Protein AF-A0A438FUY3-F1 (afdb_monomer_lite)

Foldseek 3Di:
DDPPPPPPPPPQPFDKDKDFPDDPCVVVQQVCCVPPPVSVVQVVCVVVVNRPADWDQDPSFIDHPNHGDDPPPDPSVVVVVVCVVVTDMDIDTDGD

Structure (mmCIF, N/CA/C/O backbone):
data_AF-A0A438FUY3-F1
#
_entry.id   AF-A0A438FUY3-F1
#
loop_
_atom_site.group_PDB
_atom_site.id
_atom_site.type_symbol
_atom_site.label_atom_id
_atom_site.label_alt_id
_atom_site.label_comp_id
_atom_site.label_asym_id
_atom_site.label_entity_id
_atom_site.label_seq_id
_atom_site.pdbx_PDB_ins_code
_atom_site.Cartn_x
_atom_site.Cartn_y
_atom_site.Cartn_z
_atom_site.occupancy
_atom_site.B_iso_or_equiv
_atom_site.auth_seq_id
_atom_site.auth_comp_id
_atom_site.auth_asym_id
_atom_site.auth_atom_id
_atom_site.pdbx_PDB_model_num
ATOM 1 N N . MET A 1 1 ? 26.813 -55.750 -17.416 1.00 43.44 1 MET A N 1
ATOM 2 C CA . MET A 1 1 ? 26.535 -54.726 -16.386 1.00 43.44 1 MET A CA 1
ATOM 3 C C . MET A 1 1 ? 26.928 -53.378 -16.982 1.00 43.44 1 MET A C 1
ATOM 5 O O . MET A 1 1 ? 28.089 -53.008 -16.925 1.00 43.44 1 MET A O 1
ATOM 9 N N . ALA A 1 2 ? 26.013 -52.725 -17.702 1.00 43.62 2 ALA A N 1
ATOM 10 C CA . ALA A 1 2 ? 26.287 -51.454 -18.373 1.00 43.62 2 ALA A CA 1
ATOM 11 C C . ALA A 1 2 ? 25.676 -50.331 -17.532 1.00 43.62 2 ALA A C 1
ATOM 13 O O . ALA A 1 2 ? 24.459 -50.159 -17.509 1.00 43.62 2 ALA A O 1
ATOM 14 N N . ALA A 1 3 ? 26.521 -49.614 -16.793 1.00 47.91 3 ALA A N 1
ATOM 15 C CA . ALA A 1 3 ? 26.140 -48.376 -16.137 1.00 47.91 3 ALA A CA 1
ATOM 16 C C . ALA A 1 3 ? 25.963 -47.306 -17.223 1.00 47.91 3 ALA A C 1
ATOM 18 O O . ALA A 1 3 ? 26.924 -46.667 -17.645 1.00 47.91 3 ALA A O 1
ATOM 19 N N . TYR A 1 4 ? 24.734 -47.141 -17.711 1.00 54.22 4 TYR A N 1
ATOM 20 C CA . TYR A 1 4 ? 24.353 -45.953 -18.467 1.00 54.22 4 TYR A CA 1
ATOM 21 C C . TYR A 1 4 ? 24.340 -44.772 -17.495 1.00 54.22 4 TYR A C 1
ATOM 23 O O . TYR A 1 4 ? 23.332 -44.466 -16.859 1.00 54.22 4 TYR A O 1
ATOM 31 N N . ALA A 1 5 ? 25.501 -44.138 -17.340 1.00 55.50 5 ALA A N 1
ATOM 32 C CA . ALA A 1 5 ? 25.616 -42.837 -16.715 1.00 55.50 5 ALA A CA 1
ATOM 33 C C . ALA A 1 5 ? 24.833 -41.842 -17.581 1.00 55.50 5 ALA A C 1
ATOM 35 O O . ALA A 1 5 ? 25.273 -41.456 -18.664 1.00 55.50 5 ALA A O 1
ATOM 36 N N . LEU A 1 6 ? 23.637 -41.469 -17.125 1.00 54.59 6 LEU A N 1
ATOM 37 C CA . LEU A 1 6 ? 22.903 -40.327 -17.652 1.00 54.59 6 LEU A CA 1
ATOM 38 C C . LEU A 1 6 ? 23.790 -39.095 -17.462 1.00 54.59 6 LEU A C 1
ATOM 40 O O . LEU A 1 6 ? 23.858 -38.528 -16.373 1.00 54.59 6 LEU A O 1
ATOM 44 N N . SER A 1 7 ? 24.497 -38.713 -18.526 1.00 52.00 7 SER A N 1
ATOM 45 C CA . SER A 1 7 ? 25.116 -37.402 -18.657 1.00 52.00 7 SER A CA 1
ATOM 46 C C . SER A 1 7 ? 24.005 -36.377 -18.456 1.00 52.00 7 SER A C 1
ATOM 48 O O . SER A 1 7 ? 23.187 -36.135 -19.345 1.00 52.00 7 SER A O 1
ATOM 50 N N . ARG A 1 8 ? 23.933 -35.808 -17.248 1.00 59.22 8 ARG A N 1
ATOM 51 C CA . ARG A 1 8 ? 23.283 -34.523 -17.052 1.00 59.22 8 ARG A CA 1
ATOM 52 C C . ARG A 1 8 ? 24.106 -33.581 -17.914 1.00 59.22 8 ARG A C 1
ATOM 54 O O . ARG A 1 8 ? 25.215 -33.217 -17.544 1.00 59.22 8 ARG A O 1
ATOM 61 N N . LYS A 1 9 ? 23.611 -33.255 -19.110 1.00 55.16 9 LYS A N 1
ATOM 62 C CA . LYS A 1 9 ? 23.963 -31.963 -19.678 1.00 55.16 9 LYS A CA 1
ATOM 63 C C . LYS A 1 9 ? 23.539 -30.994 -18.597 1.00 55.16 9 LYS A C 1
ATOM 65 O O . LYS A 1 9 ? 22.343 -30.896 -18.326 1.00 55.16 9 LYS A O 1
ATOM 70 N N . ASP A 1 10 ? 24.510 -30.369 -17.950 1.00 54.56 10 ASP A N 1
ATOM 71 C CA . ASP A 1 10 ? 24.280 -29.113 -17.275 1.00 54.56 10 ASP A CA 1
ATOM 72 C C . ASP A 1 10 ? 23.652 -28.215 -18.340 1.00 54.56 10 ASP A C 1
ATOM 74 O O . ASP A 1 10 ? 24.321 -27.614 -19.180 1.00 54.56 10 ASP A O 1
ATOM 78 N N . THR A 1 11 ? 22.322 -28.202 -18.395 1.00 55.12 11 THR A N 1
ATOM 79 C CA . THR A 1 11 ? 21.594 -27.042 -18.864 1.00 55.12 11 THR A CA 1
ATOM 80 C C . THR A 1 11 ? 22.005 -25.977 -17.876 1.00 55.12 11 THR A C 1
ATOM 82 O O . THR A 1 11 ? 21.365 -25.845 -16.837 1.00 55.12 11 THR A O 1
ATOM 85 N N . GLN A 1 12 ? 23.134 -25.318 -18.157 1.00 61.25 12 GLN A N 1
ATOM 86 C CA . GLN A 1 12 ? 23.532 -24.068 -17.539 1.00 61.25 12 GLN A CA 1
ATOM 87 C C . GLN A 1 12 ? 22.291 -23.187 -17.622 1.00 61.25 12 GLN A C 1
ATOM 89 O O . GLN A 1 12 ? 21.921 -22.692 -18.694 1.00 61.25 12 GLN A O 1
ATOM 94 N N . GLY A 1 13 ? 21.538 -23.152 -16.526 1.00 59.94 13 GLY A N 1
ATOM 95 C CA . GLY A 1 13 ? 20.285 -22.437 -16.457 1.00 59.94 13 GLY A CA 1
ATOM 96 C C . GLY A 1 13 ? 20.662 -20.979 -16.555 1.00 59.94 13 GLY A C 1
ATOM 97 O O . GLY A 1 13 ? 21.242 -20.441 -15.621 1.00 59.94 13 GLY A O 1
ATOM 98 N N . LYS A 1 14 ? 20.398 -20.347 -17.699 1.00 65.12 14 LYS A N 1
ATOM 99 C CA . LYS A 1 14 ? 20.611 -18.908 -17.833 1.00 65.12 14 LYS A CA 1
ATOM 100 C C . LYS A 1 14 ? 19.735 -18.225 -16.792 1.00 65.12 14 LYS A C 1
ATOM 102 O O . LYS A 1 14 ? 18.508 -18.261 -16.896 1.00 65.12 14 LYS A O 1
ATOM 107 N N . PHE A 1 15 ? 20.366 -17.655 -15.771 1.00 70.81 15 PHE A N 1
ATOM 108 C CA . PHE A 1 15 ? 19.661 -16.909 -14.748 1.00 70.81 15 PHE A CA 1
ATOM 109 C C . PHE A 1 15 ? 19.376 -15.517 -15.302 1.00 70.81 15 PHE A C 1
ATOM 111 O O . PHE A 1 15 ? 20.287 -14.760 -15.650 1.00 70.81 15 PHE A O 1
ATOM 118 N N . ASN A 1 16 ? 18.093 -15.192 -15.414 1.00 74.56 16 ASN A N 1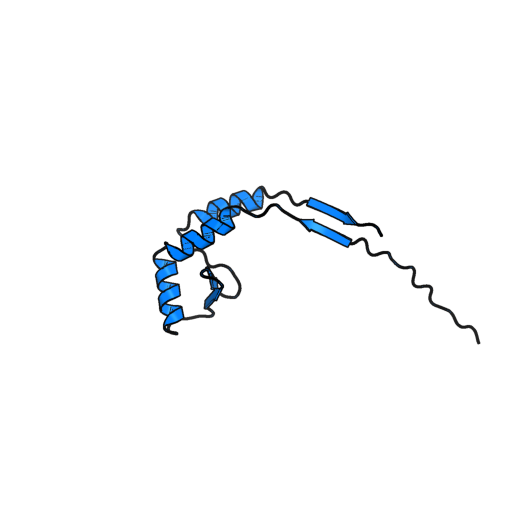
ATOM 119 C CA . ASN A 1 16 ? 17.660 -13.876 -15.846 1.00 74.56 16 ASN A CA 1
ATOM 120 C C . ASN A 1 16 ? 17.378 -13.054 -14.598 1.00 74.56 16 ASN A C 1
ATOM 122 O O . ASN A 1 16 ? 16.458 -13.372 -13.847 1.00 74.56 16 ASN A O 1
ATOM 126 N N . ALA A 1 17 ? 18.143 -11.987 -14.388 1.00 80.19 17 ALA A N 1
ATOM 127 C CA . ALA A 1 17 ? 17.760 -10.986 -13.407 1.00 80.19 17 ALA A CA 1
ATOM 128 C C . ALA A 1 17 ? 16.856 -9.957 -14.080 1.00 80.19 17 ALA A C 1
ATOM 130 O O . ALA A 1 17 ? 17.179 -9.436 -15.153 1.00 80.19 17 ALA A O 1
ATOM 131 N N . VAL A 1 18 ? 15.739 -9.673 -13.423 1.00 79.31 18 VAL A N 1
ATOM 132 C CA . VAL A 1 18 ? 14.794 -8.634 -13.810 1.00 79.31 18 VAL A CA 1
ATOM 133 C C . VAL A 1 18 ? 14.909 -7.524 -12.779 1.00 79.31 18 VAL A C 1
ATOM 135 O O . VAL A 1 18 ? 14.744 -7.775 -11.586 1.00 79.31 18 VAL A O 1
ATOM 138 N N . SER A 1 19 ? 15.218 -6.311 -13.223 1.00 81.75 19 SER A N 1
ATOM 139 C CA . SER A 1 19 ? 15.247 -5.143 -12.347 1.00 81.75 19 SER A CA 1
ATOM 140 C C . SER A 1 19 ? 14.522 -3.959 -12.974 1.00 81.75 19 SER A C 1
ATOM 142 O O . SER A 1 19 ? 14.471 -3.789 -14.196 1.00 81.75 19 SER A O 1
ATOM 144 N N . SER A 1 20 ? 13.957 -3.131 -12.105 1.00 78.56 20 SER A N 1
ATOM 145 C CA . SER A 1 20 ? 13.375 -1.837 -12.434 1.00 78.56 20 SER A CA 1
ATOM 146 C C . SER A 1 20 ? 13.944 -0.781 -11.484 1.00 78.56 20 SER A C 1
ATOM 148 O O . SER A 1 20 ? 14.399 -1.124 -10.387 1.00 78.56 20 SER A O 1
ATOM 150 N N . PRO A 1 21 ? 13.923 0.502 -11.872 1.00 83.12 21 PRO A N 1
ATOM 151 C CA . PRO A 1 21 ? 14.119 1.590 -10.923 1.00 83.12 21 PRO A CA 1
ATOM 152 C C . PRO A 1 21 ? 13.141 1.476 -9.747 1.00 83.12 21 PRO A C 1
ATOM 154 O O . PRO A 1 21 ? 12.025 0.971 -9.913 1.00 83.12 21 PRO A O 1
ATOM 157 N N . LEU A 1 22 ? 13.562 1.946 -8.569 1.00 82.12 22 LEU A N 1
ATOM 158 C CA . LEU A 1 22 ? 12.670 2.061 -7.419 1.00 82.12 22 LEU A CA 1
ATOM 159 C C . LEU A 1 22 ? 11.584 3.103 -7.746 1.00 82.12 22 LEU A C 1
ATOM 161 O O . LEU A 1 22 ? 11.949 4.231 -8.087 1.00 82.12 22 LEU A O 1
ATOM 165 N N . PRO A 1 23 ? 10.286 2.762 -7.668 1.00 85.00 23 PRO A N 1
ATOM 166 C CA . PRO A 1 23 ? 9.231 3.708 -8.003 1.00 85.00 23 PRO A CA 1
ATOM 167 C C . PRO A 1 23 ? 9.146 4.840 -6.980 1.00 85.00 23 PRO A C 1
ATOM 169 O O . PRO A 1 23 ? 9.165 4.594 -5.772 1.00 85.00 23 PRO A O 1
ATOM 172 N N . GLN A 1 24 ? 9.012 6.078 -7.455 1.00 84.81 24 GLN A N 1
ATOM 173 C CA . GLN A 1 24 ? 8.991 7.254 -6.582 1.00 84.81 24 GLN A CA 1
ATOM 174 C C . GLN A 1 24 ? 7.713 7.317 -5.734 1.00 84.81 24 GLN A C 1
ATOM 176 O O . GLN A 1 24 ? 7.750 7.732 -4.576 1.00 84.81 24 GLN A O 1
ATOM 181 N N . TRP A 1 25 ? 6.590 6.834 -6.272 1.00 87.81 25 TRP A N 1
ATOM 182 C CA . TRP A 1 25 ? 5.310 6.807 -5.561 1.00 87.81 25 TRP A CA 1
ATOM 183 C C . TRP A 1 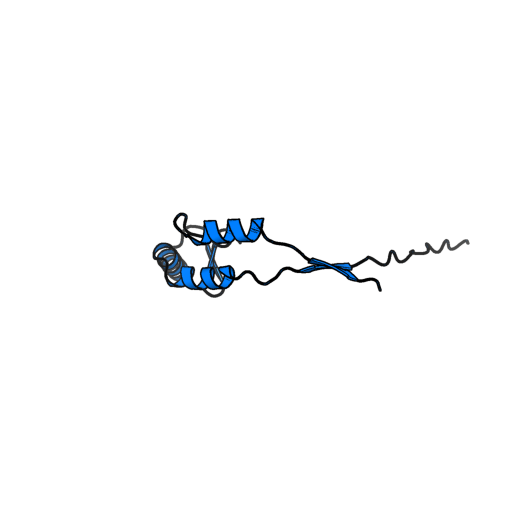25 ? 5.312 5.922 -4.311 1.00 87.81 25 TRP A C 1
ATOM 185 O O . TRP A 1 25 ? 4.410 6.052 -3.487 1.00 87.81 25 TRP A O 1
ATOM 195 N N . LEU A 1 26 ? 6.306 5.046 -4.119 1.00 86.44 26 LEU A N 1
ATOM 196 C CA . LEU A 1 26 ? 6.382 4.201 -2.926 1.00 86.44 26 LEU A CA 1
ATOM 197 C C . LEU A 1 26 ? 6.537 5.036 -1.646 1.00 86.44 26 LEU A C 1
ATOM 199 O O . LEU A 1 26 ? 5.921 4.734 -0.626 1.00 86.44 26 LEU A O 1
ATOM 203 N N . GLU A 1 27 ? 7.316 6.118 -1.699 1.00 88.81 27 GLU A N 1
ATOM 204 C CA . GLU A 1 27 ? 7.431 7.058 -0.580 1.00 88.81 27 GLU A CA 1
ATOM 205 C C . GLU A 1 27 ? 6.128 7.839 -0.380 1.00 88.81 27 GLU A C 1
ATOM 207 O O . GLU A 1 27 ? 5.681 8.038 0.750 1.00 88.81 27 GLU A O 1
ATOM 212 N N . SER A 1 28 ? 5.459 8.202 -1.476 1.00 92.44 28 SER A N 1
ATOM 213 C CA . SER A 1 28 ? 4.170 8.893 -1.431 1.00 92.44 28 SER A CA 1
ATOM 214 C C . SER A 1 28 ? 3.078 8.059 -0.754 1.00 92.44 28 SER A C 1
ATOM 216 O O . SER A 1 28 ? 2.264 8.624 -0.029 1.00 92.44 28 SER A O 1
ATOM 218 N N . ILE A 1 29 ? 3.098 6.727 -0.902 1.00 92.88 29 ILE A N 1
ATOM 219 C CA . ILE A 1 29 ? 2.185 5.819 -0.185 1.00 92.88 29 ILE A CA 1
ATOM 220 C C . ILE A 1 29 ? 2.378 5.931 1.332 1.00 92.88 29 ILE A C 1
ATOM 222 O O . ILE A 1 29 ? 1.390 6.010 2.063 1.00 92.88 29 ILE A O 1
ATOM 226 N N . ASN A 1 30 ? 3.623 5.970 1.821 1.00 91.44 30 ASN A N 1
ATOM 227 C CA . ASN A 1 30 ? 3.891 6.131 3.256 1.00 91.44 30 ASN A CA 1
ATOM 228 C C . ASN A 1 30 ? 3.334 7.462 3.777 1.00 91.44 30 ASN A C 1
ATOM 230 O O . ASN A 1 30 ? 2.663 7.502 4.808 1.00 91.44 30 ASN A O 1
ATOM 234 N N . VAL A 1 31 ? 3.577 8.549 3.040 1.00 92.50 31 VAL A N 1
ATOM 235 C CA . VAL A 1 31 ? 3.087 9.888 3.400 1.00 92.50 31 VAL A CA 1
ATOM 236 C C . VAL A 1 31 ? 1.558 9.932 3.411 1.00 92.50 31 VAL A C 1
ATOM 238 O O . VAL A 1 31 ? 0.956 10.497 4.331 1.00 92.50 31 VAL A O 1
ATOM 241 N N . GLU A 1 32 ? 0.905 9.318 2.425 1.00 93.81 32 GLU A N 1
ATOM 242 C CA . GLU A 1 32 ? -0.555 9.268 2.357 1.00 93.81 32 GLU A CA 1
ATOM 243 C C . GLU A 1 32 ? -1.146 8.454 3.515 1.00 93.81 32 GLU A C 1
ATOM 245 O O . GLU A 1 32 ? -2.086 8.921 4.157 1.00 93.81 32 GLU A O 1
ATOM 250 N N . ASN A 1 33 ? -0.555 7.310 3.878 1.00 93.81 33 ASN A N 1
ATOM 251 C CA . ASN A 1 33 ? -1.009 6.507 5.0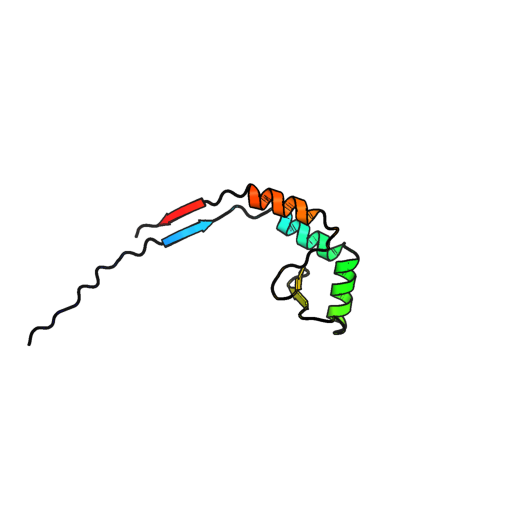25 1.00 93.81 33 ASN A CA 1
ATOM 252 C C . ASN A 1 33 ? -0.985 7.293 6.344 1.00 93.81 33 ASN A C 1
ATOM 254 O O . ASN A 1 33 ? -1.891 7.170 7.168 1.00 93.81 33 ASN A O 1
ATOM 258 N N . GLN A 1 34 ? -0.006 8.182 6.512 1.00 89.75 34 GLN A N 1
ATOM 259 C CA . GLN A 1 34 ? 0.116 9.018 7.707 1.00 89.75 34 GLN A CA 1
ATOM 260 C C . GLN A 1 34 ? -0.771 10.264 7.705 1.00 89.75 34 GLN A C 1
ATOM 262 O O . GLN A 1 34 ? -0.933 10.890 8.753 1.00 89.75 34 GLN A O 1
ATOM 267 N N . SER A 1 35 ? -1.324 10.675 6.564 1.00 92.50 35 SER A N 1
ATOM 268 C CA . SER A 1 35 ? -2.037 11.953 6.426 1.00 92.50 35 SER A CA 1
ATOM 269 C C . SER A 1 35 ? -3.512 11.788 6.063 1.00 92.50 35 SER A C 1
ATOM 271 O O . SER A 1 35 ? -4.336 12.548 6.581 1.00 92.50 35 SER A O 1
ATOM 273 N N . HIS A 1 36 ? -3.862 10.779 5.262 1.00 95.00 36 HIS A N 1
ATOM 274 C CA . HIS A 1 36 ? -5.205 10.585 4.728 1.00 95.0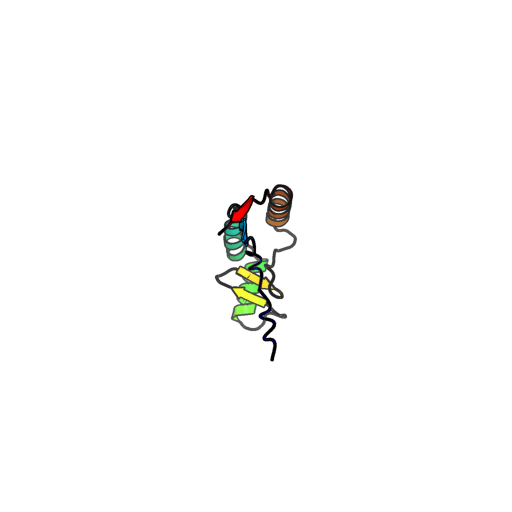0 36 HIS A CA 1
ATOM 275 C C . HIS A 1 36 ? -6.207 10.200 5.834 1.00 95.00 36 HIS A C 1
ATOM 277 O O . HIS A 1 36 ? -5.987 9.216 6.549 1.00 95.00 36 HIS A O 1
ATOM 283 N N . PRO A 1 37 ? -7.339 10.918 5.981 1.00 93.38 37 PRO A N 1
ATOM 284 C CA . PRO A 1 37 ? -8.296 10.689 7.068 1.00 93.38 37 PRO A CA 1
ATOM 285 C C . PRO A 1 37 ? -8.850 9.261 7.132 1.00 93.38 37 PRO A C 1
ATOM 287 O O . PRO A 1 37 ? -9.002 8.705 8.218 1.00 93.38 37 PRO A O 1
ATOM 290 N N . GLU A 1 38 ? -9.130 8.650 5.978 1.00 93.50 38 GLU A N 1
ATOM 291 C CA . GLU A 1 38 ? -9.624 7.269 5.913 1.00 93.50 38 GLU A CA 1
ATOM 292 C C . GLU A 1 38 ? -8.569 6.263 6.386 1.00 93.50 38 GLU A C 1
ATOM 294 O O . GLU A 1 38 ? -8.882 5.370 7.169 1.00 93.50 38 GLU A O 1
ATOM 299 N N . LEU A 1 39 ? -7.308 6.448 5.985 1.00 93.62 39 LEU A N 1
ATOM 300 C CA . LEU A 1 39 ? -6.216 5.556 6.373 1.00 93.62 39 LEU A CA 1
ATOM 301 C C . LEU A 1 39 ? -5.922 5.696 7.864 1.00 93.62 39 LEU A C 1
ATOM 303 O O . LEU A 1 39 ? -5.844 4.691 8.562 1.00 93.62 39 LEU A O 1
ATOM 307 N N . LYS A 1 40 ? -5.906 6.926 8.396 1.00 93.94 40 LYS A N 1
ATOM 308 C CA . LYS A 1 40 ? -5.828 7.175 9.847 1.00 93.94 40 LYS A CA 1
ATOM 309 C C . LYS A 1 40 ? -6.939 6.477 10.619 1.00 93.94 40 LYS A C 1
ATOM 311 O O . LYS A 1 40 ? -6.689 5.913 11.681 1.00 93.94 40 LYS A O 1
ATOM 316 N N . ARG A 1 41 ? -8.166 6.504 10.093 1.00 93.44 41 ARG A N 1
ATOM 317 C CA . ARG A 1 41 ? -9.297 5.804 10.706 1.00 93.44 41 ARG A CA 1
ATOM 318 C C . ARG A 1 41 ? -9.071 4.294 10.712 1.00 93.44 41 ARG A C 1
ATOM 320 O O . ARG A 1 41 ? -9.325 3.667 11.734 1.00 93.44 41 ARG A O 1
ATOM 327 N N . ILE A 1 42 ? -8.592 3.719 9.610 1.00 93.12 42 ILE A N 1
ATOM 328 C CA . ILE A 1 42 ? -8.294 2.284 9.528 1.00 93.12 42 ILE A CA 1
ATOM 329 C C . ILE A 1 42 ? -7.153 1.912 10.482 1.00 93.12 42 ILE A C 1
ATOM 331 O O . ILE A 1 42 ? -7.301 0.942 11.216 1.00 93.12 42 ILE A O 1
ATOM 335 N N . HIS A 1 43 ? -6.075 2.703 10.547 1.00 92.94 43 HIS A N 1
ATOM 336 C CA . HIS A 1 43 ? -4.997 2.519 11.525 1.00 92.94 43 HIS A CA 1
ATOM 337 C C . HIS A 1 43 ? -5.542 2.485 12.952 1.00 92.94 43 HIS A C 1
ATOM 339 O O . HIS A 1 43 ? -5.280 1.533 13.680 1.00 92.94 43 HIS A O 1
ATOM 345 N N . HIS A 1 44 ? -6.358 3.472 13.324 1.00 93.06 44 HIS A N 1
ATOM 346 C CA . HIS A 1 44 ? -6.949 3.534 14.656 1.00 93.06 44 HIS A CA 1
ATOM 347 C C . HIS A 1 44 ? -7.823 2.309 14.957 1.00 93.06 44 HIS A C 1
ATOM 349 O O . HIS A 1 44 ? -7.650 1.668 15.987 1.00 93.06 44 HIS A O 1
ATOM 355 N N . LEU A 1 45 ? -8.724 1.935 14.043 1.00 92.50 45 LEU A N 1
ATOM 356 C CA . LEU A 1 45 ? -9.578 0.754 14.214 1.00 92.50 45 LEU A CA 1
ATOM 357 C C . LEU A 1 45 ? -8.762 -0.542 14.297 1.00 92.50 45 LEU A C 1
ATOM 359 O O . LEU A 1 45 ? -9.121 -1.447 15.047 1.00 92.50 45 LEU A O 1
ATOM 363 N N . HIS A 1 46 ? -7.669 -0.639 13.540 1.00 91.31 46 HIS A N 1
ATOM 364 C CA . HIS A 1 46 ? -6.774 -1.791 13.568 1.00 91.31 46 HIS A CA 1
ATOM 365 C C . HIS A 1 46 ? -6.035 -1.889 14.908 1.00 91.31 46 HIS A C 1
ATOM 367 O O . HIS A 1 46 ? -5.997 -2.965 15.496 1.00 91.31 46 HIS A O 1
ATOM 373 N N . GLU A 1 47 ? -5.538 -0.769 15.441 1.00 89.88 47 GLU A N 1
ATOM 374 C CA . GLU A 1 47 ? -4.910 -0.703 16.770 1.00 89.88 47 GLU A CA 1
ATOM 375 C C . GLU A 1 47 ? -5.876 -1.071 17.905 1.00 89.88 47 GLU A C 1
ATOM 377 O O . GLU A 1 47 ? -5.457 -1.683 18.885 1.00 89.88 47 GLU A O 1
ATOM 382 N N . GLN A 1 48 ? -7.165 -0.741 17.773 1.00 91.31 48 GLN A N 1
ATOM 383 C CA . GLN A 1 48 ? -8.199 -1.127 18.742 1.00 91.31 48 GLN A CA 1
ATOM 384 C C . GLN A 1 48 ? -8.695 -2.575 18.570 1.00 91.31 48 GLN A C 1
ATOM 386 O O . GLN A 1 48 ? -9.483 -3.054 19.383 1.00 91.31 48 GLN A O 1
ATOM 391 N N . GLY A 1 49 ? -8.270 -3.289 17.521 1.00 87.56 49 GLY A N 1
ATOM 392 C CA . GLY A 1 49 ? -8.790 -4.623 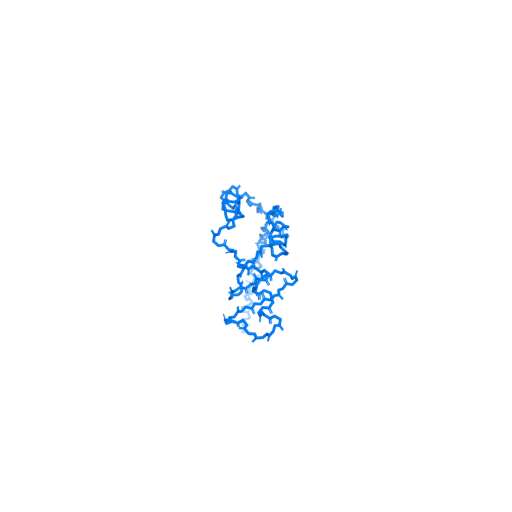17.197 1.00 87.56 49 GLY A CA 1
ATOM 393 C C . GLY A 1 49 ? -10.243 -4.627 16.700 1.00 87.56 49 GLY A C 1
ATOM 394 O O . GLY A 1 49 ? -10.874 -5.680 16.645 1.00 87.56 49 GLY A O 1
ATOM 395 N N . GLU A 1 50 ? -10.778 -3.465 16.322 1.00 89.00 50 GLU A N 1
ATOM 396 C CA . GLU A 1 50 ? -12.155 -3.275 15.843 1.00 89.00 50 GLU A CA 1
ATOM 397 C C . GLU A 1 50 ? -12.248 -3.209 14.310 1.00 89.00 50 GLU A C 1
ATOM 399 O O . GLU A 1 50 ? -13.338 -3.109 13.739 1.00 89.00 50 GLU A O 1
ATOM 404 N N . ALA A 1 51 ? -11.111 -3.248 13.612 1.00 85.12 51 ALA A N 1
ATOM 405 C CA . ALA A 1 51 ? -11.082 -3.237 12.158 1.00 85.12 51 ALA A CA 1
ATOM 406 C C . ALA A 1 51 ? -11.764 -4.488 11.582 1.00 85.12 51 ALA A C 1
ATOM 408 O O . ALA A 1 51 ? -11.316 -5.619 11.762 1.00 85.12 51 ALA A O 1
ATOM 409 N N . ILE A 1 52 ? -12.845 -4.276 10.830 1.00 85.62 52 ILE A N 1
ATOM 410 C CA . ILE A 1 52 ? -13.590 -5.357 10.185 1.00 85.62 52 ILE A CA 1
ATOM 411 C C . ILE A 1 52 ? -12.855 -5.779 8.911 1.00 85.62 52 ILE A C 1
ATOM 413 O O . ILE A 1 52 ? -12.900 -5.078 7.898 1.00 85.62 52 ILE A O 1
ATOM 417 N N . GLY A 1 53 ? -12.213 -6.944 8.947 1.00 85.62 53 GLY A N 1
ATOM 418 C CA . GLY A 1 53 ? -11.590 -7.578 7.785 1.00 85.62 53 GLY A CA 1
ATOM 419 C C . GLY A 1 53 ? -10.112 -7.919 7.990 1.00 85.62 53 GLY A C 1
ATOM 420 O O . GLY A 1 53 ? -9.550 -7.629 9.044 1.00 85.62 53 GLY A O 1
ATOM 421 N N . PRO A 1 54 ? -9.476 -8.548 6.987 1.00 91.12 54 PRO A N 1
ATOM 422 C CA . PRO A 1 54 ? -8.063 -8.927 7.017 1.00 91.12 54 PRO A CA 1
ATOM 423 C C . PRO A 1 54 ? -7.168 -7.706 6.750 1.00 91.12 54 PRO A C 1
ATOM 425 O O . PRO A 1 54 ? -6.544 -7.594 5.690 1.00 91.12 54 PRO A O 1
ATOM 428 N N . TRP A 1 55 ? -7.198 -6.758 7.687 1.00 93.25 55 TRP A N 1
ATOM 429 C CA . TRP A 1 55 ? -6.360 -5.566 7.690 1.00 93.25 55 TRP A CA 1
ATOM 430 C C . TRP A 1 55 ? -5.036 -5.863 8.372 1.00 93.25 55 TRP A C 1
ATOM 432 O O . TRP A 1 55 ? -5.013 -6.449 9.454 1.00 93.25 55 TRP A O 1
ATOM 442 N N . GLU A 1 56 ? -3.953 -5.399 7.768 1.00 93.12 56 GLU A N 1
ATOM 443 C CA . GLU A 1 56 ? -2.610 -5.494 8.327 1.00 93.12 56 GLU A CA 1
ATOM 444 C C . GLU A 1 56 ? -1.938 -4.128 8.242 1.00 93.12 56 GLU A C 1
ATOM 446 O O . GLU A 1 56 ? -2.065 -3.423 7.242 1.00 93.12 56 GLU A O 1
ATOM 451 N N . ASN A 1 57 ? -1.221 -3.745 9.294 1.00 91.38 57 ASN A N 1
ATOM 452 C CA . ASN A 1 57 ? -0.356 -2.575 9.278 1.00 91.38 57 ASN A CA 1
ATOM 453 C C . ASN A 1 57 ? 1.102 -3.040 9.245 1.00 91.38 57 ASN A C 1
ATOM 455 O O . ASN A 1 57 ? 1.615 -3.562 10.236 1.00 91.38 57 ASN A O 1
ATOM 459 N N . LEU A 1 58 ? 1.768 -2.844 8.108 1.00 90.50 58 LEU A N 1
ATOM 460 C CA . LEU A 1 58 ? 3.177 -3.184 7.928 1.00 90.50 58 LEU A CA 1
ATOM 461 C C . LEU A 1 58 ? 3.977 -1.894 7.776 1.00 90.50 58 LEU A C 1
ATOM 463 O O . LEU A 1 58 ? 3.858 -1.191 6.776 1.00 90.50 58 LEU A O 1
ATOM 467 N N . ASN A 1 59 ? 4.799 -1.583 8.782 1.00 87.88 59 ASN A N 1
ATOM 468 C CA . ASN A 1 59 ? 5.660 -0.394 8.816 1.00 87.88 59 ASN A CA 1
ATOM 469 C C . ASN A 1 59 ? 4.921 0.936 8.565 1.00 87.88 59 ASN A C 1
ATOM 471 O O . ASN A 1 59 ? 5.487 1.858 7.985 1.00 87.88 59 ASN A O 1
ATOM 475 N N . GLY A 1 60 ? 3.666 1.050 9.007 1.00 88.19 60 GLY A N 1
ATOM 476 C CA . GLY A 1 60 ? 2.863 2.259 8.819 1.00 88.19 60 GLY A CA 1
ATOM 477 C C . GLY A 1 60 ? 2.101 2.310 7.496 1.00 88.19 60 GLY A C 1
ATOM 478 O O . GLY A 1 60 ? 1.513 3.344 7.199 1.00 88.19 60 GLY A O 1
ATOM 479 N N . VAL A 1 61 ? 2.078 1.223 6.721 1.00 92.62 61 VAL A N 1
ATOM 480 C CA . VAL A 1 61 ? 1.262 1.087 5.509 1.00 92.62 61 VAL A CA 1
ATOM 481 C C . VAL A 1 61 ? 0.139 0.092 5.758 1.00 92.62 61 VAL A C 1
ATOM 483 O O . VAL A 1 61 ? 0.380 -1.018 6.238 1.00 92.62 61 VAL A O 1
ATOM 486 N N . ILE A 1 62 ? -1.087 0.477 5.402 1.00 94.06 62 ILE A N 1
ATOM 487 C CA . ILE A 1 62 ? -2.251 -0.404 5.463 1.00 94.06 62 ILE A CA 1
ATOM 488 C C . ILE A 1 62 ? -2.284 -1.358 4.269 1.00 94.06 62 ILE A C 1
ATOM 490 O O . ILE A 1 62 ? -2.272 -0.961 3.100 1.00 94.06 62 ILE A O 1
ATOM 494 N N . PHE A 1 63 ? -2.427 -2.637 4.593 1.00 94.75 63 PHE A N 1
ATOM 495 C CA . PHE A 1 63 ? -2.698 -3.719 3.667 1.00 94.75 63 PHE A CA 1
ATOM 496 C C . PHE A 1 63 ? -4.099 -4.280 3.905 1.00 94.75 63 PHE A C 1
ATOM 498 O O . PHE A 1 63 ? -4.573 -4.387 5.036 1.00 94.75 63 PHE A O 1
ATOM 505 N N . PHE A 1 64 ? -4.746 -4.681 2.817 1.00 93.25 64 PHE A N 1
ATOM 506 C CA . PHE A 1 64 ? -5.990 -5.435 2.818 1.00 93.25 64 PHE A CA 1
ATOM 507 C C . PHE A 1 64 ? -5.808 -6.686 1.966 1.00 93.25 64 PHE A C 1
ATOM 509 O O . PHE A 1 64 ? -5.572 -6.582 0.760 1.00 93.25 64 PHE A O 1
ATOM 516 N N . LYS A 1 65 ? -5.926 -7.874 2.573 1.00 92.62 65 LYS A N 1
ATOM 517 C CA . LYS A 1 65 ? -5.686 -9.160 1.881 1.00 92.62 65 LYS A CA 1
ATOM 518 C C . LYS A 1 65 ? -4.345 -9.177 1.128 1.00 92.62 65 LYS A C 1
ATOM 520 O O . LYS A 1 65 ? -4.324 -9.429 -0.077 1.00 92.62 65 LYS A O 1
ATOM 525 N N . GLU A 1 66 ? -3.254 -8.854 1.826 1.00 92.19 66 GLU A N 1
ATOM 526 C CA . GLU A 1 66 ? -1.878 -8.859 1.287 1.00 92.19 66 GLU A CA 1
ATOM 527 C C . GLU A 1 66 ? -1.614 -7.836 0.160 1.00 92.19 66 GLU A C 1
ATOM 529 O O . GLU A 1 66 ? -0.598 -7.897 -0.533 1.00 92.19 66 GLU A O 1
ATOM 534 N N . ARG A 1 67 ? -2.514 -6.869 -0.048 1.00 92.88 67 ARG A N 1
ATOM 535 C CA . ARG A 1 67 ? -2.365 -5.800 -1.047 1.00 92.88 67 ARG A CA 1
ATOM 536 C C . ARG A 1 67 ? -2.369 -4.449 -0.365 1.00 92.88 67 ARG A C 1
ATOM 538 O O . ARG A 1 67 ? -3.151 -4.246 0.557 1.00 92.88 67 ARG A O 1
ATOM 545 N N . ILE A 1 68 ? -1.551 -3.521 -0.853 1.00 92.31 68 ILE A N 1
ATOM 546 C CA . ILE A 1 68 ? -1.597 -2.130 -0.393 1.00 92.31 68 ILE A CA 1
ATOM 547 C C . ILE A 1 68 ? -3.002 -1.588 -0.657 1.00 92.31 68 ILE A C 1
ATOM 549 O O . ILE A 1 68 ? -3.508 -1.680 -1.780 1.00 92.31 68 ILE A O 1
ATOM 553 N N . TYR A 1 69 ? -3.630 -1.051 0.382 1.00 93.38 69 TYR A N 1
ATOM 554 C CA . TYR A 1 69 ? -4.918 -0.392 0.257 1.00 93.38 69 TYR A CA 1
ATOM 555 C C . TYR A 1 69 ? -4.708 1.080 -0.094 1.00 93.38 69 TYR A C 1
ATOM 557 O O . TYR A 1 69 ? -3.979 1.790 0.597 1.00 93.38 69 TYR A O 1
ATOM 565 N N . LEU A 1 70 ? -5.367 1.535 -1.159 1.00 93.50 70 LEU A N 1
ATOM 566 C CA . LEU A 1 70 ? -5.412 2.941 -1.544 1.00 93.50 70 LEU A CA 1
ATOM 567 C C . LEU A 1 70 ? -6.865 3.424 -1.503 1.00 93.50 70 LEU A C 1
ATOM 569 O O . LEU A 1 70 ? -7.731 2.769 -2.094 1.00 93.50 70 LEU A O 1
ATOM 573 N N . PRO A 1 71 ? -7.146 4.557 -0.839 1.00 93.62 71 PRO A N 1
ATOM 574 C CA . PRO A 1 71 ? -8.457 5.187 -0.880 1.00 93.62 71 PRO A CA 1
ATOM 575 C C . PRO A 1 71 ? -8.863 5.524 -2.317 1.00 93.62 71 PRO A C 1
ATOM 577 O O . PRO A 1 71 ? -8.040 5.950 -3.122 1.00 93.62 71 PRO A O 1
ATOM 580 N N . SER A 1 72 ? -10.148 5.377 -2.645 1.00 91.62 72 SER A N 1
ATOM 581 C CA . SER A 1 72 ? -10.655 5.603 -4.014 1.00 91.62 72 SER A CA 1
ATOM 582 C C . SER A 1 72 ? -10.458 7.031 -4.549 1.00 91.62 72 SER A C 1
ATOM 584 O O . SER A 1 72 ? -10.454 7.242 -5.758 1.00 91.62 72 SER A O 1
ATOM 586 N N . ASN A 1 73 ? -10.288 8.000 -3.652 1.00 92.69 73 ASN A N 1
ATOM 587 C CA . ASN A 1 73 ? -10.025 9.411 -3.926 1.00 92.69 73 ASN A CA 1
ATOM 588 C C . ASN A 1 73 ? -8.526 9.769 -3.863 1.00 92.69 73 ASN A C 1
ATOM 590 O O . ASN A 1 73 ? -8.194 10.951 -3.840 1.00 92.69 73 ASN A O 1
ATOM 594 N N . SER A 1 74 ? -7.637 8.777 -3.777 1.00 92.62 74 SER A N 1
ATOM 595 C CA . SER A 1 74 ? -6.191 8.989 -3.793 1.00 92.62 74 SER A CA 1
ATOM 596 C C . SER A 1 74 ? -5.713 9.355 -5.198 1.00 92.62 74 SER A C 1
ATOM 598 O O . SER A 1 74 ? -5.891 8.597 -6.156 1.00 92.62 74 SER A O 1
ATOM 600 N N . GLU A 1 75 ? -5.021 10.488 -5.310 1.00 91.44 75 GLU A N 1
ATOM 601 C CA . GLU A 1 75 ? -4.337 10.904 -6.542 1.00 91.44 75 GLU A CA 1
ATOM 602 C C . GLU A 1 75 ? -3.198 9.938 -6.923 1.00 91.44 75 GLU A C 1
ATOM 604 O O . GLU A 1 75 ? -2.807 9.855 -8.093 1.00 91.44 75 GLU A O 1
ATOM 609 N N . LEU A 1 76 ? -2.690 9.146 -5.964 1.00 92.44 76 LEU A N 1
ATOM 610 C CA . LEU A 1 76 ? -1.647 8.151 -6.225 1.00 92.44 76 LEU A CA 1
ATOM 611 C C . LEU A 1 76 ? -2.117 7.071 -7.192 1.00 92.44 76 LEU A C 1
ATOM 613 O O . LEU A 1 76 ? -1.290 6.523 -7.914 1.00 92.44 76 LEU A O 1
ATOM 617 N N . ILE A 1 77 ? -3.421 6.790 -7.267 1.00 92.75 77 ILE A N 1
ATOM 618 C CA . ILE A 1 77 ? -3.961 5.802 -8.208 1.00 92.75 77 ILE A CA 1
ATOM 619 C C . ILE A 1 77 ? -3.562 6.165 -9.643 1.00 92.75 77 ILE A C 1
ATOM 621 O O . ILE A 1 77 ? -3.039 5.322 -10.372 1.00 92.75 77 ILE A O 1
ATOM 625 N N . LEU A 1 78 ? -3.759 7.423 -10.049 1.00 92.12 78 LEU A N 1
ATOM 626 C CA . LEU A 1 78 ? -3.435 7.871 -11.404 1.00 92.12 78 LEU A CA 1
ATOM 627 C C . LEU A 1 78 ? -1.924 7.883 -11.652 1.00 92.12 78 LEU A C 1
ATOM 629 O O . LEU A 1 78 ? -1.482 7.445 -12.714 1.00 92.12 78 LEU A O 1
ATOM 633 N N . ILE A 1 79 ? -1.140 8.328 -10.669 1.00 91.56 79 ILE A N 1
ATOM 634 C CA . ILE A 1 79 ? 0.327 8.380 -10.753 1.00 91.56 79 ILE A CA 1
ATOM 635 C C . ILE A 1 79 ? 0.906 6.970 -10.919 1.00 91.56 79 ILE A C 1
ATOM 637 O O . ILE A 1 79 ? 1.692 6.723 -11.833 1.00 91.56 79 ILE A O 1
ATOM 641 N N . ILE A 1 80 ? 0.469 6.024 -10.084 1.00 91.12 80 ILE A N 1
ATOM 642 C CA . ILE A 1 80 ? 0.916 4.627 -10.119 1.00 91.12 80 ILE A CA 1
ATOM 643 C C . ILE A 1 80 ? 0.559 3.991 -11.464 1.00 91.12 80 ILE A C 1
ATOM 645 O O . ILE A 1 80 ? 1.406 3.347 -12.081 1.00 91.12 80 ILE A O 1
ATOM 649 N N . LEU A 1 81 ? -0.669 4.189 -11.952 1.00 90.88 81 LEU A N 1
ATOM 650 C CA . LEU A 1 81 ? -1.093 3.648 -13.246 1.00 90.88 81 LEU A CA 1
ATOM 651 C C . LEU A 1 81 ? -0.252 4.205 -14.403 1.00 90.88 81 LEU A C 1
ATOM 653 O O . LEU A 1 81 ? 0.173 3.441 -15.271 1.00 90.88 81 LEU A O 1
ATOM 657 N N . GLN A 1 82 ? 0.022 5.512 -14.405 1.00 89.62 82 GLN A N 1
ATOM 658 C CA . GLN A 1 82 ? 0.858 6.151 -15.424 1.00 89.62 82 GLN A CA 1
ATOM 659 C C . GLN A 1 82 ? 2.296 5.627 -15.397 1.00 89.62 82 GLN A C 1
ATOM 661 O O . GLN A 1 82 ? 2.841 5.277 -16.446 1.00 89.62 82 GLN A O 1
ATOM 666 N N . GLU A 1 83 ? 2.904 5.524 -14.214 1.00 87.69 83 GLU A N 1
ATOM 667 C CA . GLU A 1 83 ? 4.272 5.021 -14.082 1.00 87.69 83 GLU A CA 1
ATOM 668 C C . GLU A 1 83 ? 4.390 3.545 -14.456 1.00 87.69 83 GLU A C 1
ATOM 670 O O . GLU A 1 83 ? 5.315 3.180 -15.177 1.00 87.69 83 GLU A O 1
ATOM 675 N N . ILE A 1 84 ? 3.452 2.695 -14.026 1.00 87.19 84 ILE A N 1
ATOM 676 C CA . ILE A 1 84 ? 3.458 1.268 -14.377 1.00 87.19 84 ILE A CA 1
ATOM 677 C C . ILE A 1 84 ? 3.323 1.089 -15.891 1.00 87.19 84 ILE A C 1
ATOM 679 O O . ILE A 1 84 ? 4.047 0.286 -16.475 1.00 87.19 84 ILE A O 1
ATOM 683 N N . HIS A 1 85 ? 2.448 1.855 -16.547 1.00 85.69 85 HIS A N 1
ATOM 684 C CA . HIS A 1 85 ? 2.318 1.817 -18.006 1.00 85.69 85 HIS A CA 1
ATOM 685 C C . HIS A 1 85 ? 3.598 2.265 -18.725 1.00 85.69 85 HIS A C 1
ATOM 687 O O . HIS A 1 85 ? 3.924 1.738 -19.788 1.00 85.69 85 HIS A O 1
ATOM 693 N N . GLY A 1 86 ? 4.329 3.226 -18.156 1.00 82.62 86 GLY A N 1
ATOM 694 C CA . GLY A 1 86 ? 5.612 3.694 -18.681 1.00 82.62 86 GLY A CA 1
ATOM 695 C C . GLY A 1 86 ? 6.816 2.841 -18.269 1.00 82.62 86 GLY A C 1
ATOM 696 O O . GLY A 1 86 ? 7.928 3.098 -18.740 1.00 82.62 86 GLY A O 1
ATOM 697 N N . MET A 1 87 ? 6.636 1.852 -17.387 1.00 78.69 87 MET A N 1
ATOM 698 C CA . MET A 1 87 ? 7.749 1.171 -16.737 1.00 78.69 87 MET A CA 1
ATOM 699 C C . MET A 1 87 ? 8.513 0.294 -17.725 1.00 78.69 87 MET A C 1
ATOM 701 O O . MET A 1 87 ? 8.025 -0.717 -18.232 1.00 78.69 87 MET A O 1
ATOM 705 N N . ARG A 1 88 ? 9.776 0.659 -17.956 1.00 72.50 88 ARG A N 1
ATOM 706 C CA . ARG A 1 88 ? 10.711 -0.150 -18.732 1.00 72.50 88 ARG A CA 1
ATOM 707 C C . ARG A 1 88 ? 11.498 -1.055 -17.795 1.00 72.50 88 ARG A C 1
ATOM 709 O O . ARG A 1 88 ? 12.221 -0.584 -16.922 1.00 72.50 88 ARG A O 1
ATOM 716 N N . VAL A 1 89 ? 11.364 -2.357 -18.005 1.00 76.12 89 VAL A N 1
ATOM 717 C CA . VAL A 1 89 ? 12.047 -3.379 -17.212 1.00 76.12 89 VAL A CA 1
ATOM 718 C C . VAL A 1 89 ? 13.341 -3.796 -17.911 1.00 76.12 89 VAL A C 1
ATOM 720 O O . VAL A 1 89 ? 13.357 -3.987 -19.130 1.00 76.12 89 VAL A O 1
ATOM 723 N N . PHE A 1 90 ? 14.431 -3.934 -17.155 1.00 71.75 90 PHE A N 1
ATOM 724 C CA . PHE A 1 90 ? 15.716 -4.397 -17.675 1.00 71.75 90 PHE A CA 1
ATOM 725 C C . PHE A 1 90 ? 15.902 -5.885 -17.380 1.00 71.75 90 PHE A C 1
ATOM 727 O O . PHE A 1 90 ? 15.736 -6.332 -16.247 1.00 71.75 90 PHE A O 1
ATOM 734 N N . THR A 1 91 ? 16.289 -6.649 -18.400 1.00 70.62 91 THR A N 1
ATOM 735 C CA . THR A 1 91 ? 16.660 -8.062 -18.267 1.00 70.62 91 THR A CA 1
ATOM 736 C C . THR A 1 91 ? 18.158 -8.212 -18.490 1.00 70.62 91 THR A C 1
ATOM 738 O O . THR A 1 91 ? 18.647 -7.919 -19.584 1.00 70.62 91 THR A O 1
ATOM 741 N N . LYS A 1 92 ? 18.893 -8.686 -17.481 1.00 67.25 92 LYS A N 1
ATOM 742 C CA . LYS A 1 92 ? 20.309 -9.045 -17.633 1.00 67.25 92 LYS A CA 1
ATOM 743 C C . LYS A 1 92 ? 20.439 -10.564 -17.662 1.00 67.25 92 LYS A C 1
ATOM 745 O O . LYS A 1 92 ? 20.019 -11.238 -16.724 1.00 67.25 92 LYS A O 1
ATOM 750 N N . LEU A 1 93 ? 21.005 -11.080 -18.753 1.00 59.62 93 LEU A N 1
ATOM 751 C CA . LEU A 1 93 ? 21.353 -12.491 -18.892 1.00 59.62 93 LEU A CA 1
ATOM 752 C C . LEU A 1 93 ? 22.687 -12.720 -18.181 1.00 59.62 93 LEU A C 1
ATOM 754 O O . LEU A 1 93 ? 23.699 -12.146 -18.587 1.00 59.62 93 LEU A O 1
ATOM 758 N N . PHE A 1 94 ? 22.689 -13.542 -17.138 1.00 51.72 94 PHE A N 1
ATOM 759 C CA . PHE A 1 94 ? 23.926 -14.071 -16.581 1.00 51.72 94 PHE A CA 1
ATOM 760 C C . PHE A 1 94 ? 24.204 -15.428 -17.233 1.00 51.72 94 PHE A C 1
ATOM 762 O O . PHE A 1 94 ? 23.355 -16.321 -17.238 1.00 5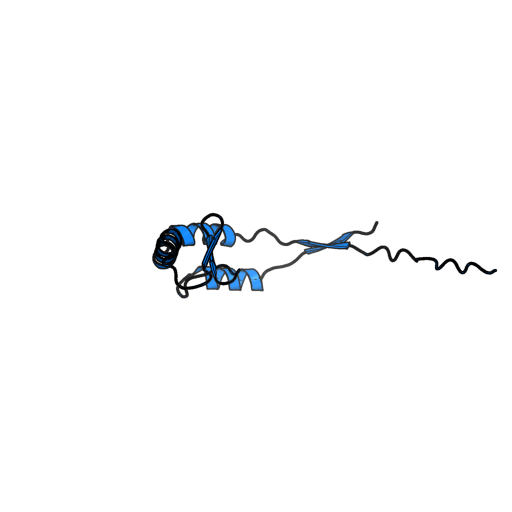1.72 94 PHE A O 1
ATOM 769 N N . THR A 1 95 ? 25.379 -15.552 -17.842 1.00 50.97 95 THR A N 1
ATOM 770 C CA . THR A 1 95 ? 25.935 -16.818 -18.329 1.00 50.97 95 THR A CA 1
ATOM 771 C C . THR A 1 95 ? 27.123 -17.164 -17.446 1.00 50.97 95 THR A C 1
ATOM 773 O O . THR A 1 95 ? 28.035 -16.342 -17.346 1.00 50.97 95 THR A O 1
ATOM 776 N N . GLU A 1 96 ? 27.054 -18.323 -16.787 1.00 49.91 96 GLU A N 1
ATOM 777 C CA . GLU A 1 96 ? 28.145 -18.923 -16.003 1.00 49.91 96 GLU A CA 1
ATOM 778 C C . GLU A 1 96 ? 29.303 -19.394 -16.889 1.00 49.91 96 GLU A C 1
ATOM 780 O O . GLU A 1 96 ? 29.027 -19.964 -17.975 1.00 49.91 96 GLU A O 1
#

Organism: Vitis vinifera (NCBI:txid29760)

pLDDT: mean 81.94, std 14.82, range [43.44, 95.0]

Secondary structure (DSSP, 8-state):
--------------EEEEE-PPPTHHHHHHHHHHH-HHHHHHHHHHHTT---SSEEEETTEEEETTEE---TT-THHHHHHHHHHH-PPEEEEE--

Radius of gyration: 22.55 Å; chains: 1; bounding box: 42×67×38 Å

Sequence (96 aa):
MAAYALSRKDTQGKFNAVSSPLPQWLESINVENQSHPELKRIHHLHEQGEAIGPWENLNGVIFFKERIYLPSNSELILIILQEIHGMRVFTKLFTE